Protein AF-A0A7H1N2F1-F1 (afdb_monomer)

Mean predicted aligned error: 11.19 Å

Sequence (136 aa):
MVPNLVTCQSDAVAATATVTFVAERLRTTARVTLGAGVAPTLLSIARQHGVPILFTCEVGGCGACLVRVVPATDATQPVALTDSEEFLLPVLARQSVSTGKGEEPRSPAGCLRLACQYVVGPGEITVAFSDAMAAG

Radius of gyration: 18.05 Å; Cα contacts (8 Å, |Δi|>4): 198; chains: 1; bounding box: 48×37×67 Å

Solvent-accessible surface area (backbone atoms only — not comparable to full-atom values): 8453 Å² total; per-residue (Å²): 144,80,81,82,83,75,76,79,76,71,85,61,81,57,57,40,24,36,43,34,38,35,35,75,81,71,80,48,71,51,78,45,78,43,71,66,63,90,61,55,27,48,41,55,51,30,58,76,72,72,45,81,72,49,69,84,66,73,74,56,82,69,67,56,30,51,29,33,42,31,60,77,47,91,81,56,71,83,74,80,77,50,76,53,47,66,64,44,49,65,53,53,59,48,51,50,65,74,66,70,71,65,69,72,75,87,71,78,101,42,50,78,43,47,27,50,74,38,63,59,62,62,46,52,35,35,36,39,33,77,62,89,74,95,77,132

pLDDT: mean 71.73, std 16.89, range [31.86, 90.69]

Structure (mmCIF, N/CA/C/O backbone):
data_AF-A0A7H1N2F1-F1
#
_entry.id   AF-A0A7H1N2F1-F1
#
loop_
_atom_site.group_PDB
_atom_site.id
_atom_site.type_symbol
_atom_site.label_atom_id
_atom_site.label_alt_id
_atom_site.label_comp_id
_atom_site.label_asym_id
_atom_site.label_entity_id
_atom_site.label_seq_id
_atom_site.pdbx_PDB_ins_code
_atom_site.Cartn_x
_atom_site.Cartn_y
_atom_site.Cartn_z
_atom_site.occupancy
_atom_site.B_iso_or_equiv
_atom_site.auth_seq_id
_atom_site.auth_comp_id
_atom_site.auth_asym_id
_atom_site.auth_atom_id
_atom_site.pdbx_PDB_model_num
ATOM 1 N N . MET A 1 1 ? -30.246 1.137 46.514 1.00 49.41 1 MET A N 1
ATOM 2 C CA . MET A 1 1 ? -30.104 2.287 45.598 1.00 49.41 1 MET A CA 1
ATOM 3 C C . MET A 1 1 ? -28.632 2.410 45.254 1.00 49.41 1 MET A C 1
ATOM 5 O O . MET A 1 1 ? -27.869 2.905 46.067 1.00 49.41 1 MET A O 1
ATOM 9 N N . VAL A 1 2 ? -28.222 1.842 44.123 1.00 49.62 2 VAL A N 1
ATOM 10 C CA . VAL A 1 2 ? -26.838 1.866 43.618 1.00 49.62 2 VAL A CA 1
ATOM 11 C C . VAL A 1 2 ? -26.921 2.342 42.164 1.00 49.62 2 VAL A C 1
ATOM 13 O O . VAL A 1 2 ? -27.912 2.019 41.503 1.00 49.62 2 VAL A O 1
ATOM 16 N N . PRO A 1 3 ? -25.997 3.203 41.718 1.00 53.34 3 PRO A N 1
ATOM 17 C CA . PRO A 1 3 ? -26.296 4.228 40.735 1.00 53.34 3 PRO A CA 1
ATOM 18 C C . PRO A 1 3 ? -26.159 3.753 39.289 1.00 53.34 3 PRO A C 1
ATOM 20 O O . PRO A 1 3 ? -25.490 2.777 38.965 1.00 53.34 3 PRO A O 1
ATOM 23 N N . ASN A 1 4 ? -26.849 4.525 38.459 1.00 53.25 4 ASN A N 1
ATOM 24 C CA . ASN A 1 4 ? -26.937 4.527 37.010 1.00 53.25 4 ASN A CA 1
ATOM 25 C C . ASN A 1 4 ? -25.621 4.142 36.307 1.00 53.25 4 ASN A C 1
ATOM 27 O O . ASN A 1 4 ? -24.618 4.848 36.420 1.00 53.25 4 ASN A O 1
ATOM 31 N N . LEU A 1 5 ? -25.658 3.047 35.542 1.00 55.28 5 LEU A N 1
ATOM 32 C CA . LEU A 1 5 ? -24.661 2.725 34.524 1.00 55.28 5 LEU A CA 1
ATOM 33 C C . LEU A 1 5 ? -24.755 3.792 33.430 1.00 55.28 5 LEU A C 1
ATOM 35 O O . LEU A 1 5 ? -25.555 3.685 32.504 1.00 55.28 5 LEU A O 1
ATOM 39 N N . VAL A 1 6 ? -23.944 4.840 33.561 1.00 54.28 6 VAL A N 1
ATOM 40 C CA . VAL A 1 6 ? -23.643 5.753 32.462 1.00 54.28 6 VAL A CA 1
ATOM 41 C C . VAL A 1 6 ? -22.965 4.920 31.382 1.00 54.28 6 VAL A C 1
ATOM 43 O O . VAL A 1 6 ? -21.790 4.571 31.476 1.00 54.28 6 VAL A O 1
ATOM 46 N N . THR A 1 7 ? -23.727 4.563 30.353 1.00 55.16 7 THR A N 1
ATOM 47 C CA . THR A 1 7 ? -23.165 4.190 29.065 1.00 55.16 7 THR A CA 1
ATOM 48 C C . THR A 1 7 ? -22.405 5.403 28.554 1.00 55.16 7 THR A C 1
ATOM 50 O O . THR A 1 7 ? -23.003 6.342 28.032 1.00 55.16 7 THR A O 1
ATOM 53 N N . CYS A 1 8 ? -21.080 5.384 28.699 1.00 48.38 8 CYS A N 1
ATOM 54 C CA . CYS A 1 8 ? -20.188 6.137 27.831 1.00 48.38 8 CYS A CA 1
ATOM 55 C C . CYS A 1 8 ? -20.357 5.560 26.421 1.00 48.38 8 CYS A C 1
ATOM 57 O O . CYS A 1 8 ? -19.539 4.774 25.950 1.00 48.38 8 CYS A O 1
ATOM 59 N N . GLN A 1 9 ? -21.469 5.893 25.762 1.00 47.88 9 GLN A N 1
ATOM 60 C CA . GLN A 1 9 ? -21.526 5.904 24.312 1.00 47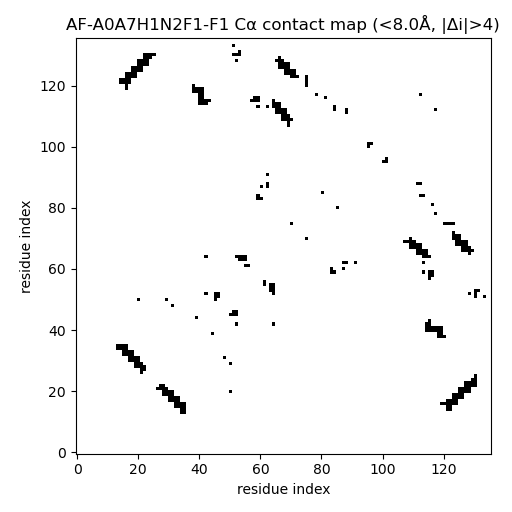.88 9 GLN A CA 1
ATOM 61 C C . GLN A 1 9 ? -20.567 7.011 23.899 1.00 47.88 9 GLN A C 1
ATOM 63 O O . GLN A 1 9 ? -20.936 8.175 23.771 1.00 47.88 9 GLN A O 1
ATOM 68 N N . SER A 1 10 ? -19.293 6.637 23.832 1.00 47.53 10 SER A N 1
ATOM 69 C CA . SER A 1 10 ? -18.259 7.426 23.208 1.00 47.53 10 SER A CA 1
ATOM 70 C C . SER A 1 10 ? -18.738 7.673 21.791 1.00 47.53 10 SER A C 1
ATOM 72 O O . SER A 1 10 ? -18.755 6.758 20.966 1.00 47.53 10 SER A O 1
ATOM 74 N N . ASP A 1 11 ? -19.151 8.907 21.538 1.00 42.88 11 ASP A N 1
ATOM 75 C CA . ASP A 1 11 ? -19.177 9.531 20.226 1.00 42.88 11 ASP A CA 1
ATOM 76 C C . ASP A 1 11 ? -17.730 9.542 19.696 1.00 42.88 11 ASP A C 1
ATOM 78 O O . ASP A 1 11 ? -17.026 10.546 19.662 1.00 42.88 11 ASP A O 1
ATOM 82 N N . ALA A 1 12 ? -17.203 8.352 19.419 1.00 48.91 12 ALA A N 1
ATOM 83 C CA . ALA A 1 12 ? -16.010 8.186 18.638 1.00 48.91 12 ALA A CA 1
ATOM 84 C C . ALA A 1 12 ? -16.507 8.352 17.213 1.00 48.91 12 ALA A C 1
ATOM 86 O O . ALA A 1 12 ? -17.050 7.414 16.627 1.00 48.91 12 ALA A O 1
ATOM 87 N N . VAL A 1 13 ? -16.320 9.544 16.650 1.00 50.66 13 VAL A N 1
ATOM 88 C CA . VAL A 1 13 ? -16.095 9.664 15.211 1.00 50.66 13 VAL A CA 1
ATOM 89 C C . VAL A 1 13 ? -14.933 8.719 14.923 1.00 50.66 13 VAL A C 1
ATOM 91 O O . VAL A 1 13 ? -13.766 9.059 15.113 1.00 50.66 13 VAL A O 1
ATOM 94 N N . ALA A 1 14 ? -15.267 7.459 14.643 1.00 53.00 14 ALA A N 1
ATOM 95 C CA . ALA A 1 14 ? -14.305 6.393 14.513 1.00 53.00 14 ALA A CA 1
ATOM 96 C C . ALA A 1 14 ? -13.385 6.819 13.380 1.00 53.00 14 ALA A C 1
ATOM 98 O O . ALA A 1 14 ? -13.848 7.057 12.263 1.00 53.00 14 ALA A O 1
ATOM 99 N N . ALA A 1 15 ? -12.102 6.976 13.700 1.00 64.75 15 ALA A N 1
ATOM 100 C CA . ALA A 1 15 ? -11.053 7.222 12.732 1.00 64.75 15 ALA A CA 1
ATOM 101 C C . ALA A 1 15 ? -11.020 6.009 11.790 1.00 64.75 15 ALA A C 1
ATOM 103 O O . ALA A 1 15 ? -10.352 5.012 12.049 1.00 64.75 15 ALA A O 1
ATOM 104 N N . THR A 1 16 ? -11.867 6.053 10.767 1.00 77.75 16 THR A N 1
ATOM 105 C CA . THR A 1 16 ? -12.085 4.982 9.808 1.00 77.75 16 THR A CA 1
ATOM 106 C C . THR A 1 16 ? -11.122 5.195 8.659 1.00 77.75 16 THR A C 1
ATOM 108 O O . THR A 1 16 ? -10.922 6.316 8.183 1.00 77.75 16 THR A O 1
ATOM 111 N N . ALA A 1 17 ? -10.488 4.111 8.236 1.00 85.50 17 ALA A N 1
ATOM 112 C CA . ALA A 1 17 ? -9.614 4.127 7.079 1.00 85.50 17 ALA A CA 1
ATOM 113 C C . ALA A 1 17 ? -10.267 3.324 5.962 1.00 85.50 17 ALA A C 1
ATOM 115 O O . ALA A 1 17 ? -10.663 2.177 6.164 1.00 85.50 17 ALA A O 1
ATOM 116 N N . THR A 1 18 ? -10.390 3.920 4.782 1.00 87.69 18 THR A N 1
ATOM 117 C CA . THR A 1 18 ? -10.864 3.222 3.591 1.00 87.69 18 THR A CA 1
ATOM 118 C C . THR A 1 18 ? -9.703 3.007 2.640 1.00 87.69 18 THR A C 1
ATOM 120 O O . THR A 1 18 ? -9.068 3.955 2.187 1.00 87.69 18 THR A O 1
ATOM 123 N N . VAL A 1 19 ? -9.437 1.744 2.327 1.00 89.38 19 VAL A N 1
ATOM 124 C CA . VAL A 1 19 ? -8.368 1.321 1.429 1.00 89.38 19 VAL A CA 1
ATOM 125 C C . VAL A 1 19 ? -8.995 0.685 0.199 1.00 89.38 19 VAL A C 1
ATOM 127 O O . VAL A 1 19 ? -9.698 -0.319 0.298 1.00 89.38 19 VAL A O 1
ATOM 130 N N . THR A 1 20 ? -8.741 1.263 -0.970 1.00 90.69 20 THR A N 1
ATOM 131 C CA . THR A 1 20 ? -9.184 0.710 -2.253 1.00 90.69 20 THR A CA 1
ATOM 132 C C . THR A 1 20 ? -7.996 0.092 -2.972 1.00 90.69 20 THR A C 1
ATOM 134 O O . THR A 1 20 ? -7.140 0.802 -3.486 1.00 90.69 20 THR A O 1
ATOM 137 N N . PHE A 1 21 ? -7.935 -1.232 -3.022 1.00 88.94 21 PHE A N 1
ATOM 138 C CA . PHE A 1 21 ? -6.926 -1.976 -3.762 1.00 88.94 21 PHE A CA 1
ATOM 139 C C . PHE A 1 21 ? -7.321 -2.072 -5.234 1.00 88.94 21 PHE A C 1
ATOM 141 O O . PHE A 1 21 ? -8.427 -2.508 -5.556 1.00 88.94 21 PHE A O 1
ATOM 148 N N . VAL A 1 22 ? -6.411 -1.687 -6.122 1.00 87.12 22 VAL A N 1
ATOM 149 C CA . VAL A 1 22 ? -6.590 -1.710 -7.573 1.00 87.12 22 VAL A CA 1
ATOM 150 C C . VAL A 1 22 ? -5.477 -2.556 -8.177 1.00 87.12 22 VAL A C 1
ATOM 152 O O . VAL A 1 22 ? -4.314 -2.155 -8.194 1.00 87.12 22 VAL A O 1
ATOM 155 N N . ALA A 1 23 ? -5.838 -3.735 -8.675 1.00 81.44 23 ALA A N 1
ATOM 156 C CA . ALA A 1 23 ? -4.918 -4.571 -9.430 1.00 81.44 23 ALA A CA 1
ATOM 157 C C . ALA A 1 23 ? -4.924 -4.124 -10.896 1.00 81.44 23 ALA A C 1
ATOM 159 O O . ALA A 1 23 ? -5.945 -4.246 -11.579 1.00 81.44 23 ALA A O 1
ATOM 160 N N . GLU A 1 24 ? -3.786 -3.637 -11.396 1.00 72.19 24 GLU A N 1
ATOM 161 C CA . GLU A 1 24 ? -3.688 -3.047 -12.745 1.00 72.19 24 GLU A CA 1
ATOM 162 C C . GLU A 1 24 ? -4.120 -4.022 -13.853 1.00 72.19 24 GLU A C 1
ATOM 164 O O . GLU A 1 24 ? -4.739 -3.632 -14.840 1.00 72.19 24 GLU A O 1
ATOM 169 N N . ARG A 1 25 ? -3.843 -5.315 -13.666 1.00 67.25 25 ARG A N 1
ATOM 170 C CA . ARG A 1 25 ? -4.092 -6.363 -14.663 1.00 67.25 25 ARG A CA 1
ATOM 171 C C . ARG A 1 25 ? -5.439 -7.054 -14.533 1.00 67.25 25 ARG A C 1
ATOM 173 O O . ARG A 1 25 ? -5.994 -7.486 -15.538 1.00 67.25 25 ARG A O 1
ATOM 180 N N . LEU A 1 26 ? -5.977 -7.154 -13.319 1.00 64.81 26 LEU A N 1
ATOM 181 C CA . LEU A 1 26 ? -7.181 -7.947 -13.061 1.00 64.81 26 LEU A CA 1
ATOM 182 C C . LEU A 1 26 ? -8.478 -7.157 -13.259 1.00 64.81 26 LEU A C 1
ATOM 184 O O . LEU A 1 26 ? -9.544 -7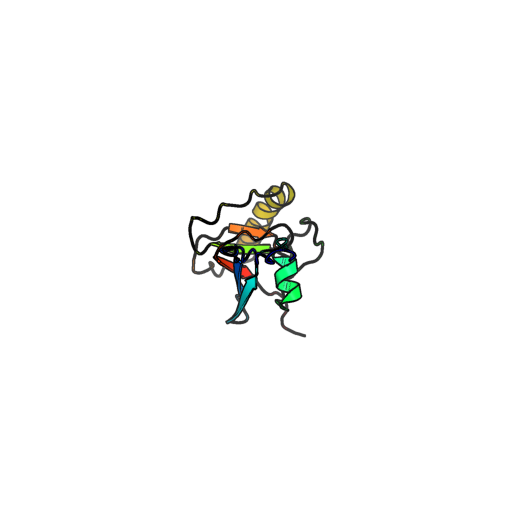.759 -13.252 1.00 64.81 26 LEU A O 1
ATOM 188 N N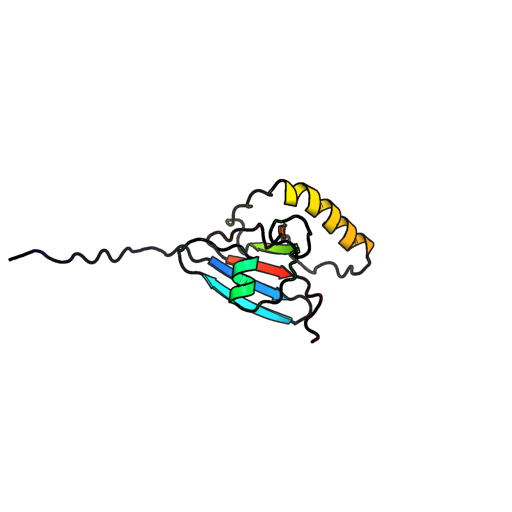 . ARG A 1 27 ? -8.411 -5.822 -13.420 1.00 65.75 27 ARG A N 1
ATOM 189 C CA . ARG A 1 27 ? -9.580 -4.909 -13.419 1.00 65.75 27 ARG A CA 1
ATOM 190 C C . ARG A 1 27 ? -10.538 -5.131 -12.238 1.00 65.75 27 ARG A C 1
ATOM 192 O O . ARG A 1 27 ? -11.676 -4.674 -12.265 1.00 65.75 27 ARG A O 1
ATOM 199 N N . THR A 1 28 ? -10.058 -5.796 -11.196 1.00 68.94 28 THR A N 1
ATOM 200 C CA . THR A 1 28 ? -10.784 -6.043 -9.961 1.00 68.94 28 THR A CA 1
ATOM 201 C C . THR A 1 28 ? -10.326 -5.016 -8.948 1.00 68.94 28 THR A C 1
ATOM 203 O O . THR A 1 28 ? -9.125 -4.795 -8.760 1.00 68.94 28 THR A O 1
ATOM 206 N N . THR A 1 29 ? -11.296 -4.392 -8.293 1.00 81.50 29 THR A N 1
ATOM 207 C CA . THR A 1 29 ? -11.060 -3.481 -7.184 1.00 81.50 29 THR A CA 1
ATOM 208 C C . THR A 1 29 ? -11.611 -4.097 -5.907 1.00 81.50 29 THR A C 1
ATOM 210 O O . THR A 1 29 ? -12.727 -4.613 -5.881 1.00 81.50 29 THR A O 1
ATOM 213 N N . ALA A 1 30 ? -10.816 -4.069 -4.842 1.00 85.12 30 ALA A N 1
ATOM 214 C CA . ALA A 1 30 ? -11.247 -4.504 -3.520 1.00 85.12 30 ALA A CA 1
ATOM 215 C C . ALA A 1 30 ? -11.240 -3.292 -2.591 1.00 85.12 30 ALA A C 1
ATOM 217 O O . ALA A 1 30 ? -10.191 -2.704 -2.337 1.00 85.12 30 ALA A O 1
ATOM 218 N N . ARG A 1 31 ? -12.417 -2.893 -2.104 1.00 88.94 31 ARG A N 1
ATOM 219 C CA . ARG A 1 31 ? -12.564 -1.792 -1.148 1.00 88.94 31 ARG A CA 1
ATOM 220 C C . ARG A 1 31 ? -12.715 -2.372 0.250 1.00 88.94 31 ARG A C 1
ATOM 222 O O . ARG A 1 31 ? -13.601 -3.186 0.493 1.00 88.94 31 ARG A O 1
ATOM 229 N N . 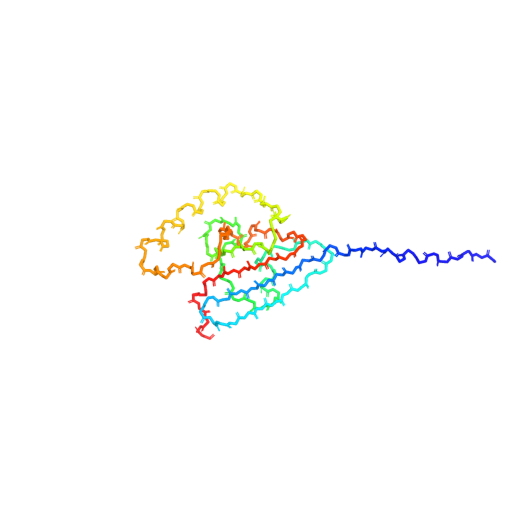VAL A 1 32 ? -11.845 -1.944 1.151 1.00 88.44 32 VAL A N 1
ATOM 230 C CA . VAL A 1 32 ? -11.796 -2.389 2.540 1.00 88.44 32 VAL A CA 1
ATOM 231 C C . VAL A 1 32 ? -11.953 -1.175 3.438 1.00 88.44 32 VAL A C 1
ATOM 233 O O . VAL A 1 32 ? -11.239 -0.188 3.281 1.00 88.44 32 VAL A O 1
ATOM 236 N N . THR A 1 33 ? -12.869 -1.257 4.396 1.00 86.75 33 THR A N 1
ATOM 237 C CA . THR A 1 33 ? -13.041 -0.231 5.425 1.00 86.75 33 THR A CA 1
ATOM 238 C C . THR A 1 33 ? -12.604 -0.802 6.763 1.00 86.75 33 THR A C 1
ATOM 240 O O . THR A 1 33 ? -13.104 -1.834 7.205 1.00 86.75 33 THR A O 1
ATOM 243 N N . LEU A 1 34 ? -11.652 -0.127 7.395 1.00 83.44 34 LEU A N 1
ATOM 244 C CA . LEU A 1 34 ? -11.070 -0.493 8.676 1.00 83.44 34 LEU A CA 1
ATOM 245 C C . LEU A 1 34 ? -11.677 0.393 9.764 1.00 83.44 34 LEU A C 1
ATOM 247 O O . LEU A 1 34 ? -11.741 1.618 9.622 1.00 83.44 34 LEU A O 1
ATOM 251 N N . GLY A 1 35 ? -12.139 -0.241 10.841 1.00 77.38 35 GLY A N 1
ATOM 252 C CA . GLY A 1 35 ? -12.591 0.447 12.049 1.00 77.38 35 GLY A CA 1
ATOM 253 C C . GLY A 1 35 ? -11.422 0.970 12.888 1.00 77.38 35 GLY A C 1
ATOM 254 O O . GLY A 1 35 ? -10.276 0.565 12.696 1.00 77.38 35 GLY A O 1
ATOM 255 N N . ALA A 1 36 ? -11.723 1.854 13.843 1.00 61.06 36 ALA A N 1
ATOM 256 C CA . ALA A 1 36 ? -10.732 2.398 14.768 1.00 61.06 36 ALA A CA 1
ATOM 257 C C . ALA A 1 36 ? -10.096 1.276 15.616 1.00 61.06 36 ALA A C 1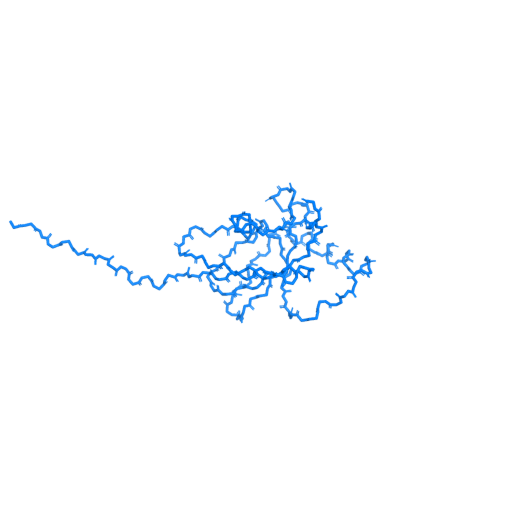
ATOM 259 O O . ALA A 1 36 ? -10.778 0.605 16.391 1.00 61.06 36 ALA A O 1
ATOM 260 N N . GLY A 1 37 ? -8.788 1.070 15.459 1.00 62.38 37 GLY A N 1
ATOM 261 C CA . GLY A 1 37 ? -8.011 0.014 16.111 1.00 62.38 37 GLY A CA 1
ATOM 262 C C . GLY A 1 37 ? -6.547 0.048 15.661 1.00 62.38 37 GLY A C 1
ATOM 263 O O . GLY A 1 37 ? -6.194 0.874 14.822 1.00 62.38 37 GLY A O 1
ATOM 264 N N . VAL A 1 38 ? -5.691 -0.813 16.235 1.00 55.62 38 VAL A N 1
ATOM 265 C CA . VAL A 1 38 ? -4.265 -0.946 15.856 1.00 55.62 38 VAL A CA 1
ATOM 266 C C . VAL A 1 38 ? -4.167 -0.994 14.337 1.00 55.62 38 VAL A C 1
ATOM 268 O O . VAL A 1 38 ? -4.700 -1.926 13.753 1.00 55.62 38 VAL A O 1
ATOM 271 N N . ALA A 1 39 ? -3.538 0.007 13.718 1.00 62.75 39 ALA A N 1
ATOM 272 C CA . ALA A 1 39 ? -3.469 0.137 12.269 1.00 62.75 39 ALA A CA 1
ATOM 273 C C . ALA A 1 39 ? -2.530 -0.937 11.686 1.00 62.75 39 ALA A C 1
ATOM 275 O O . ALA A 1 39 ? -1.310 -0.822 11.846 1.00 62.75 39 ALA A O 1
ATOM 276 N N . PRO A 1 40 ? -3.052 -1.995 11.036 1.00 78.56 40 PRO A N 1
ATOM 277 C CA . PRO A 1 40 ? -2.202 -2.971 10.372 1.00 78.56 40 PRO A CA 1
ATOM 278 C C . PRO A 1 40 ? -1.492 -2.342 9.163 1.00 78.56 40 PRO A C 1
ATOM 280 O O . PRO A 1 40 ? -1.969 -1.382 8.552 1.00 78.56 40 PRO A O 1
ATOM 283 N N . THR A 1 41 ? -0.345 -2.907 8.790 1.00 88.69 41 THR A N 1
ATOM 284 C CA . THR A 1 41 ? 0.350 -2.535 7.550 1.00 88.69 41 THR A CA 1
ATOM 285 C C . THR A 1 41 ? -0.516 -2.858 6.331 1.00 88.69 41 THR A C 1
ATOM 287 O O . THR A 1 41 ? -1.346 -3.774 6.379 1.00 88.69 41 THR A O 1
ATOM 290 N N . LEU A 1 42 ? -0.314 -2.156 5.210 1.00 89.00 42 LEU A N 1
ATOM 291 C CA . LEU A 1 42 ? -1.047 -2.430 3.962 1.00 89.00 42 LEU A CA 1
ATOM 292 C C . LEU A 1 42 ? -0.958 -3.898 3.541 1.00 89.00 42 LEU A C 1
ATOM 294 O O . LEU A 1 42 ? -1.953 -4.470 3.099 1.00 89.00 42 LEU A O 1
ATOM 298 N N . LEU A 1 43 ? 0.210 -4.519 3.722 1.00 90.06 43 LEU A N 1
ATOM 299 C CA . LEU A 1 43 ? 0.407 -5.939 3.443 1.00 90.06 43 LEU A CA 1
ATOM 300 C C . LEU A 1 43 ? -0.488 -6.826 4.319 1.00 90.06 43 LEU A C 1
ATOM 302 O O . LEU A 1 43 ? -1.090 -7.774 3.822 1.00 90.06 43 LEU A O 1
ATOM 306 N N . SER A 1 44 ? -0.606 -6.512 5.608 1.00 88.94 44 SER A N 1
ATOM 307 C CA . SER A 1 44 ? -1.454 -7.274 6.529 1.00 88.94 44 SER A CA 1
ATOM 308 C C . SER A 1 44 ? -2.932 -7.170 6.146 1.00 88.94 44 SER A C 1
ATOM 310 O O . SER A 1 44 ? -3.628 -8.183 6.127 1.00 88.94 44 SER A O 1
ATOM 312 N N . ILE A 1 45 ? -3.394 -5.973 5.768 1.00 89.06 45 ILE A N 1
ATOM 313 C CA . ILE A 1 45 ? -4.771 -5.739 5.299 1.00 89.06 45 ILE A CA 1
ATOM 314 C C . ILE A 1 45 ? -5.030 -6.530 4.018 1.00 89.06 45 ILE A C 1
ATOM 316 O O . ILE A 1 45 ? -6.012 -7.262 3.923 1.00 89.06 45 ILE A O 1
ATOM 320 N N . ALA A 1 46 ? -4.123 -6.427 3.046 1.00 88.44 46 ALA A N 1
ATOM 321 C CA . ALA A 1 46 ? -4.225 -7.160 1.794 1.00 88.44 46 ALA A CA 1
ATOM 322 C C . ALA A 1 46 ? -4.338 -8.671 2.033 1.00 88.44 46 ALA A C 1
ATOM 324 O O . ALA A 1 46 ? -5.239 -9.310 1.496 1.00 88.44 46 ALA A O 1
ATOM 325 N N . ARG A 1 47 ? -3.496 -9.234 2.908 1.00 87.31 47 ARG A N 1
ATOM 326 C CA . ARG A 1 47 ? -3.528 -10.663 3.255 1.00 87.31 47 ARG A CA 1
ATOM 327 C C . ARG A 1 47 ? -4.834 -11.079 3.932 1.00 87.31 47 ARG A C 1
ATOM 329 O O . ARG A 1 47 ? -5.383 -12.118 3.581 1.00 87.31 47 ARG A O 1
ATOM 336 N N . GLN A 1 48 ? -5.343 -10.278 4.868 1.00 87.31 48 GLN A N 1
ATOM 337 C CA . GLN A 1 48 ? -6.612 -10.557 5.554 1.00 87.31 48 GLN A CA 1
ATOM 338 C C . GLN A 1 48 ? -7.810 -10.549 4.597 1.00 87.31 48 GLN A C 1
ATOM 340 O O . GLN A 1 48 ? -8.743 -11.327 4.777 1.00 87.31 48 GLN A O 1
ATOM 345 N N . HIS A 1 49 ? -7.768 -9.705 3.565 1.00 86.38 49 HIS A N 1
ATOM 346 C CA . HIS A 1 49 ? -8.836 -9.560 2.576 1.00 86.38 49 HIS A CA 1
ATOM 347 C C . HIS A 1 49 ? -8.594 -10.336 1.269 1.00 86.38 49 HIS A C 1
ATOM 349 O O . HIS A 1 49 ? -9.339 -10.156 0.309 1.00 86.38 49 HIS A O 1
ATOM 355 N N . GLY A 1 50 ? -7.575 -11.203 1.215 1.00 84.31 50 GLY A N 1
ATOM 356 C CA . GLY A 1 50 ? -7.290 -12.046 0.049 1.00 84.31 50 GLY A CA 1
ATOM 357 C C . GLY A 1 50 ? -6.794 -11.288 -1.189 1.00 84.31 50 GLY A C 1
ATOM 358 O O . GLY A 1 50 ? -6.941 -11.774 -2.307 1.00 84.31 50 GLY A O 1
ATOM 359 N N . VAL A 1 51 ? -6.217 -10.097 -1.015 1.00 86.88 51 VAL A N 1
ATOM 360 C CA . VAL A 1 51 ? -5.631 -9.308 -2.105 1.00 86.88 51 VAL A CA 1
ATOM 361 C C . VAL A 1 51 ? -4.227 -9.850 -2.426 1.00 86.88 51 VAL A C 1
ATOM 363 O O . VAL A 1 51 ? -3.369 -9.869 -1.538 1.00 86.88 51 VAL A O 1
ATOM 366 N N . PRO A 1 52 ? -3.950 -10.263 -3.679 1.00 85.69 52 PRO A N 1
ATOM 367 C CA . PRO A 1 52 ? -2.709 -10.943 -4.054 1.00 85.69 52 PRO A CA 1
ATOM 368 C C . PRO A 1 52 ? -1.552 -9.957 -4.287 1.00 85.69 52 PRO A C 1
ATOM 370 O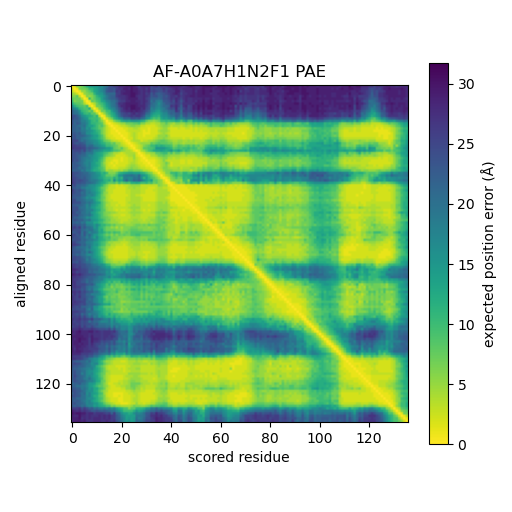 O . PRO A 1 52 ? -1.058 -9.792 -5.402 1.00 85.69 52 PRO A O 1
ATOM 373 N N . ILE A 1 53 ? -1.111 -9.276 -3.229 1.00 86.19 53 ILE A N 1
ATOM 374 C CA . ILE A 1 53 ? 0.111 -8.461 -3.264 1.00 86.19 53 ILE A CA 1
ATOM 375 C C . ILE A 1 53 ? 1.319 -9.385 -3.108 1.00 86.19 53 ILE A C 1
ATOM 377 O O . ILE A 1 53 ? 1.351 -10.222 -2.208 1.00 86.19 53 ILE A O 1
ATOM 381 N N . LEU A 1 54 ? 2.334 -9.219 -3.957 1.00 86.50 54 LEU A N 1
ATOM 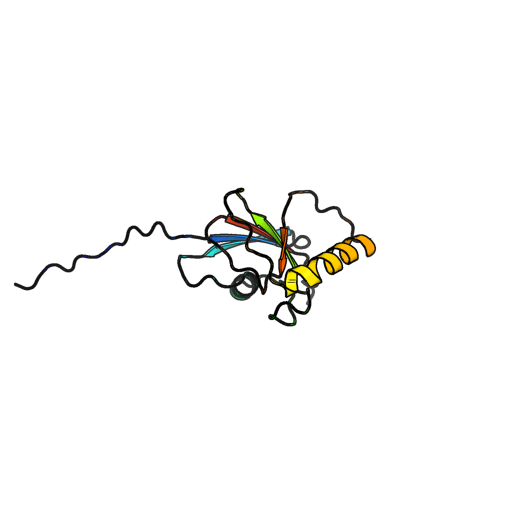382 C CA . LEU A 1 54 ? 3.581 -9.974 -3.848 1.00 86.50 54 LEU A CA 1
ATOM 383 C C . LEU A 1 54 ? 4.371 -9.530 -2.618 1.00 86.50 54 LEU A C 1
ATOM 385 O O . LEU A 1 54 ? 4.526 -8.343 -2.345 1.00 86.50 54 LEU A O 1
ATOM 389 N N . PHE A 1 55 ? 4.928 -10.483 -1.885 1.00 87.31 55 PHE A N 1
ATOM 390 C CA . PHE A 1 55 ? 5.835 -10.216 -0.777 1.00 87.31 55 PHE A CA 1
ATOM 391 C C . PHE A 1 55 ? 6.812 -11.382 -0.634 1.00 87.31 55 PHE A C 1
ATOM 393 O O . PHE A 1 55 ? 6.510 -12.505 -1.028 1.00 87.31 55 PHE A O 1
ATOM 400 N N . THR A 1 56 ? 8.000 -11.118 -0.088 1.00 86.50 56 THR A N 1
ATOM 401 C CA . THR A 1 56 ? 8.969 -12.187 0.216 1.00 86.50 56 THR A CA 1
ATOM 402 C C . THR A 1 56 ? 9.632 -12.019 1.577 1.00 86.50 56 THR A C 1
ATOM 404 O O . THR A 1 56 ? 9.762 -13.001 2.295 1.00 86.50 56 THR A O 1
ATOM 407 N N . CYS A 1 57 ? 10.003 -10.796 1.975 1.00 87.25 57 CYS A N 1
ATOM 408 C CA . CYS A 1 57 ? 10.766 -10.598 3.211 1.00 87.25 57 CYS A CA 1
ATOM 409 C C . CYS A 1 57 ? 9.965 -10.036 4.389 1.00 87.25 57 CYS A C 1
ATOM 411 O O . CYS A 1 57 ? 10.442 -10.129 5.508 1.00 87.25 57 CYS A O 1
ATOM 413 N N . GLU A 1 58 ? 8.841 -9.353 4.142 1.00 84.44 58 GLU A N 1
ATOM 414 C CA . GLU A 1 58 ? 8.034 -8.606 5.137 1.00 84.44 58 GLU A CA 1
ATOM 415 C C . GLU A 1 58 ? 8.767 -7.507 5.943 1.00 84.44 58 GLU A C 1
ATOM 417 O O . GLU A 1 58 ? 8.114 -6.705 6.594 1.00 84.44 58 GLU A O 1
ATOM 422 N N . VAL A 1 59 ? 10.095 -7.406 5.837 1.00 84.88 59 VAL A N 1
ATOM 423 C CA . VAL A 1 59 ? 10.949 -6.443 6.557 1.00 84.88 59 VAL A CA 1
ATOM 424 C C . VAL A 1 59 ? 11.399 -5.236 5.720 1.00 84.88 59 VAL A C 1
ATOM 426 O O . VAL A 1 59 ? 12.272 -4.486 6.136 1.00 84.88 59 VAL A O 1
ATOM 429 N N . GLY A 1 60 ? 10.880 -5.072 4.500 1.00 83.12 60 GLY A N 1
ATOM 430 C CA . GLY A 1 60 ? 11.257 -3.952 3.626 1.00 83.12 60 GLY A CA 1
ATOM 431 C C . GLY A 1 60 ? 12.615 -4.067 2.918 1.00 83.12 60 GLY A C 1
ATOM 432 O O . GLY A 1 60 ? 13.098 -3.065 2.415 1.00 83.12 60 GLY A O 1
ATOM 433 N N . GLY A 1 61 ? 13.226 -5.257 2.832 1.00 82.94 61 GLY A N 1
ATOM 434 C CA . GLY A 1 61 ? 14.534 -5.462 2.180 1.00 82.94 61 GLY A CA 1
ATOM 435 C C . GLY A 1 61 ? 14.501 -5.934 0.717 1.00 82.94 61 GLY A C 1
ATOM 436 O O . GLY A 1 61 ? 15.523 -5.906 0.041 1.00 82.94 61 GLY A O 1
ATOM 437 N N . CYS A 1 62 ? 13.349 -6.393 0.217 1.00 83.69 62 CYS A N 1
ATOM 438 C CA . CYS A 1 62 ? 13.252 -7.063 -1.092 1.00 83.69 62 CYS A CA 1
ATOM 439 C C . CYS A 1 62 ? 12.596 -6.244 -2.211 1.00 83.69 62 CYS A C 1
ATOM 441 O O . CYS A 1 62 ? 12.729 -6.597 -3.377 1.00 83.69 62 CYS A O 1
ATOM 443 N N . GLY A 1 63 ? 11.803 -5.220 -1.877 1.00 81.19 63 GLY A N 1
ATOM 444 C CA . GLY A 1 63 ? 11.028 -4.461 -2.864 1.00 81.19 63 GLY A CA 1
ATOM 445 C C . GLY A 1 63 ? 9.840 -5.189 -3.517 1.00 81.19 63 GLY A C 1
ATOM 446 O O . GLY A 1 63 ? 9.119 -4.565 -4.284 1.00 81.19 63 GLY A O 1
ATOM 447 N N . ALA A 1 64 ? 9.581 -6.468 -3.215 1.00 85.88 64 ALA A N 1
ATOM 448 C CA . ALA A 1 64 ? 8.521 -7.245 -3.879 1.00 85.88 64 ALA A CA 1
ATOM 449 C C . ALA A 1 64 ? 7.101 -6.705 -3.628 1.00 85.88 64 ALA A C 1
ATOM 451 O O . ALA A 1 64 ? 6.241 -6.810 -4.493 1.00 85.88 64 ALA A O 1
ATOM 452 N N . CYS A 1 65 ? 6.872 -6.087 -2.466 1.00 88.00 65 CYS A N 1
ATOM 453 C CA . CYS A 1 65 ? 5.586 -5.491 -2.085 1.00 88.00 65 CYS A CA 1
ATOM 454 C C . CYS A 1 65 ? 5.465 -4.015 -2.490 1.00 88.00 65 CYS A C 1
ATOM 456 O O . CYS A 1 65 ? 4.850 -3.218 -1.778 1.00 88.00 65 CYS A O 1
ATOM 458 N N . LEU A 1 66 ? 6.100 -3.639 -3.602 1.00 87.50 66 LEU A N 1
ATOM 459 C CA . LEU A 1 66 ? 6.024 -2.292 -4.147 1.00 87.50 66 LEU A CA 1
ATOM 460 C C . LEU A 1 66 ? 4.591 -1.987 -4.589 1.00 87.50 66 LEU A C 1
ATOM 462 O O . LEU A 1 66 ? 4.009 -2.696 -5.409 1.00 87.50 66 LEU A O 1
ATOM 466 N N . VAL A 1 67 ? 4.043 -0.903 -4.055 1.00 87.44 67 VAL A N 1
ATOM 467 C CA . VAL A 1 67 ? 2.704 -0.414 -4.370 1.00 87.44 67 VAL A CA 1
ATOM 468 C C . VAL A 1 67 ? 2.739 1.089 -4.607 1.00 87.44 67 VAL A C 1
ATOM 470 O O . VAL A 1 67 ? 3.607 1.802 -4.102 1.00 87.44 67 VAL A O 1
ATOM 473 N N . ARG A 1 68 ? 1.774 1.593 -5.369 1.00 86.00 68 ARG A N 1
ATOM 474 C CA . ARG A 1 68 ? 1.540 3.023 -5.546 1.00 86.00 68 ARG A CA 1
ATOM 475 C C . ARG A 1 68 ? 0.344 3.432 -4.704 1.00 86.00 68 ARG A C 1
ATOM 477 O O . ARG A 1 68 ? -0.770 2.983 -4.952 1.00 86.00 68 ARG A O 1
ATOM 484 N N . VAL A 1 69 ? 0.576 4.299 -3.728 1.00 86.81 69 VAL A N 1
ATOM 485 C CA . VAL A 1 69 ? -0.469 4.835 -2.857 1.00 86.81 69 VAL A CA 1
ATOM 486 C C . VAL A 1 69 ? -0.880 6.212 -3.365 1.00 86.81 69 VAL A C 1
ATOM 488 O O . VAL A 1 69 ? -0.054 7.113 -3.506 1.00 86.81 69 VAL A O 1
ATOM 491 N N . VAL A 1 70 ? -2.167 6.362 -3.639 1.00 85.25 70 VAL A N 1
ATOM 492 C CA . VAL A 1 70 ? -2.821 7.599 -4.054 1.00 85.25 70 VAL A CA 1
ATOM 493 C C . VAL A 1 70 ? -3.799 7.985 -2.946 1.00 85.25 70 VAL A C 1
ATOM 495 O O . VAL A 1 70 ? -4.838 7.335 -2.806 1.00 85.25 70 VAL A O 1
ATOM 498 N N . PRO A 1 71 ? -3.493 8.995 -2.123 1.00 82.38 71 PRO A N 1
ATOM 499 C CA . PRO A 1 71 ? -4.471 9.507 -1.177 1.00 82.38 71 PRO A CA 1
ATOM 500 C C . PRO A 1 71 ? -5.626 10.187 -1.925 1.00 82.38 71 PRO A C 1
ATOM 502 O O . PRO A 1 71 ? -5.410 10.839 -2.944 1.00 82.38 71 PRO A O 1
ATOM 505 N N . ALA A 1 72 ? -6.859 10.027 -1.440 1.00 78.94 72 ALA A N 1
ATOM 506 C CA . ALA A 1 72 ? -8.034 10.656 -2.054 1.00 78.94 72 ALA A CA 1
ATOM 507 C C . ALA A 1 72 ? -8.092 12.173 -1.805 1.00 78.94 72 ALA A C 1
ATOM 509 O O . ALA A 1 72 ? -8.745 12.905 -2.543 1.00 78.94 72 ALA A O 1
ATOM 510 N N . THR A 1 73 ? -7.406 12.645 -0.764 1.00 68.19 73 THR A N 1
ATOM 511 C CA . THR A 1 73 ? -7.319 14.058 -0.383 1.00 68.19 73 THR A CA 1
ATOM 512 C C . THR A 1 73 ? -5.884 14.401 0.002 1.00 68.19 73 THR A C 1
ATOM 514 O O . THR A 1 73 ? -5.239 13.595 0.673 1.00 68.19 73 THR A O 1
ATOM 517 N N . ASP A 1 74 ? -5.420 15.619 -0.290 1.00 57.38 74 ASP A N 1
ATOM 518 C CA . ASP A 1 74 ? -4.114 16.141 0.165 1.00 57.38 74 ASP A CA 1
ATOM 519 C C . ASP A 1 74 ? -3.942 16.164 1.699 1.00 57.38 74 ASP A C 1
ATOM 521 O O . ASP A 1 74 ? -2.842 16.357 2.210 1.00 57.38 74 ASP A O 1
ATOM 525 N N . ALA A 1 75 ? -5.024 15.949 2.458 1.00 50.59 75 ALA A N 1
ATOM 526 C CA . ALA A 1 75 ? -5.007 15.870 3.916 1.00 50.59 75 ALA A CA 1
ATOM 527 C C . ALA A 1 75 ? -4.366 14.579 4.463 1.00 50.59 75 ALA A C 1
ATOM 529 O O . ALA A 1 75 ? -4.045 14.514 5.652 1.00 50.59 75 ALA A O 1
ATOM 530 N N . THR A 1 76 ? -4.167 13.548 3.634 1.00 56.88 76 THR A N 1
ATOM 531 C CA . THR A 1 76 ? -3.429 12.354 4.058 1.00 56.88 76 THR A CA 1
ATOM 532 C C . THR A 1 76 ? -1.947 12.701 4.111 1.00 56.88 76 THR A C 1
ATOM 534 O O . THR A 1 76 ? -1.270 12.748 3.084 1.00 56.88 76 THR A O 1
ATOM 537 N N . GLN A 1 77 ? -1.450 12.976 5.318 1.00 53.66 77 GLN A N 1
ATOM 538 C CA . GLN A 1 77 ? -0.058 13.361 5.513 1.00 53.66 77 GLN A CA 1
ATOM 539 C C . GLN A 1 77 ? 0.886 12.310 4.907 1.00 53.66 77 GLN A C 1
ATOM 541 O O . GLN A 1 77 ? 0.670 11.108 5.101 1.00 53.66 77 GLN A O 1
ATOM 546 N N . PRO A 1 78 ? 1.940 12.734 4.188 1.00 53.94 78 PRO A N 1
ATOM 547 C CA . PRO A 1 78 ? 2.941 11.809 3.693 1.00 53.94 78 PRO A CA 1
ATOM 548 C C . PRO A 1 78 ? 3.610 11.147 4.898 1.00 53.94 78 PRO A C 1
ATOM 550 O O . PRO A 1 78 ? 4.323 11.788 5.667 1.00 53.94 78 PRO A O 1
ATOM 553 N N . VAL A 1 79 ? 3.351 9.853 5.080 1.00 65.38 79 VAL A N 1
ATOM 554 C CA . VAL A 1 79 ? 4.077 9.032 6.051 1.00 65.38 79 VAL A CA 1
ATOM 555 C C . VAL A 1 79 ? 5.561 9.141 5.705 1.00 65.38 79 VAL A C 1
ATOM 557 O O . VAL A 1 79 ? 5.920 9.022 4.532 1.00 65.38 79 VAL A O 1
ATOM 560 N N . ALA A 1 80 ? 6.431 9.373 6.687 1.00 71.06 80 ALA A N 1
ATOM 561 C CA . ALA A 1 80 ? 7.870 9.404 6.440 1.00 71.06 80 ALA A CA 1
ATOM 562 C C . ALA A 1 80 ? 8.320 8.090 5.774 1.00 71.06 80 ALA A C 1
ATOM 564 O O . ALA A 1 80 ? 7.779 7.015 6.058 1.00 71.06 80 ALA A O 1
ATOM 565 N N . LEU A 1 81 ? 9.246 8.178 4.821 1.00 76.19 81 LEU A N 1
ATOM 566 C CA . LEU A 1 81 ? 9.892 6.986 4.277 1.00 76.19 81 LEU A CA 1
ATOM 567 C C . LEU A 1 81 ? 10.798 6.397 5.356 1.00 76.19 81 LEU A C 1
ATOM 569 O O . LEU A 1 81 ? 11.423 7.130 6.118 1.00 76.19 81 LEU A O 1
ATOM 573 N N . THR A 1 82 ? 10.843 5.074 5.432 1.00 78.38 82 THR A N 1
ATOM 574 C CA . THR A 1 82 ? 11.863 4.393 6.241 1.00 78.38 82 THR A CA 1
ATOM 575 C C . THR A 1 82 ? 13.208 4.404 5.510 1.00 78.38 82 THR A C 1
ATOM 577 O O . THR A 1 82 ? 13.228 4.459 4.279 1.00 78.38 82 THR A O 1
ATOM 580 N N . ASP A 1 83 ? 14.327 4.270 6.228 1.00 79.12 83 ASP A N 1
ATOM 581 C CA . ASP A 1 83 ? 15.671 4.228 5.618 1.00 79.12 83 ASP A CA 1
ATOM 582 C C . ASP A 1 83 ? 15.780 3.150 4.519 1.00 79.12 83 ASP A C 1
ATOM 584 O O . ASP A 1 83 ? 16.398 3.348 3.472 1.00 79.12 83 ASP A O 1
ATOM 588 N N . SER A 1 84 ? 15.117 2.004 4.722 1.00 76.81 84 SER A N 1
ATOM 589 C CA . SER A 1 84 ? 15.058 0.918 3.735 1.00 76.81 84 SER A CA 1
ATOM 590 C C . SER A 1 84 ? 14.266 1.301 2.481 1.00 76.81 84 SER A C 1
ATOM 592 O O . SER A 1 84 ? 14.646 0.926 1.371 1.00 76.81 84 SER A O 1
ATOM 594 N N . GLU A 1 85 ? 13.177 2.057 2.637 1.00 79.06 85 GLU A N 1
ATOM 595 C CA . GLU A 1 85 ? 12.400 2.566 1.505 1.00 79.06 85 GLU A CA 1
ATOM 596 C C . GLU A 1 85 ? 13.186 3.626 0.726 1.00 79.06 85 GLU A C 1
ATOM 598 O O . GLU A 1 85 ? 13.205 3.576 -0.503 1.00 79.06 85 GLU A O 1
ATOM 603 N N . GLU A 1 86 ? 13.869 4.546 1.412 1.00 77.62 86 GLU A N 1
ATOM 604 C CA . GLU A 1 86 ? 14.656 5.603 0.768 1.00 77.62 86 GLU A CA 1
ATOM 605 C C . GLU A 1 86 ? 15.787 5.032 -0.101 1.00 77.62 86 GLU A C 1
ATOM 607 O O . GLU A 1 86 ? 16.046 5.531 -1.198 1.00 77.62 86 GLU A O 1
ATOM 612 N N . PHE A 1 87 ? 16.396 3.922 0.327 1.00 81.19 87 PHE A N 1
ATOM 613 C CA . PHE A 1 87 ? 17.418 3.229 -0.454 1.00 81.19 87 PHE A CA 1
ATOM 614 C C . PHE A 1 87 ? 16.845 2.440 -1.646 1.00 81.19 87 PHE A C 1
ATOM 616 O O . PHE A 1 87 ? 17.400 2.476 -2.747 1.00 81.19 87 PHE A O 1
ATOM 623 N N . LEU A 1 88 ? 15.739 1.713 -1.454 1.00 80.00 88 LEU A N 1
ATOM 624 C CA . LEU A 1 88 ? 15.214 0.788 -2.468 1.00 80.00 88 LEU A CA 1
ATOM 625 C C . LEU A 1 88 ? 14.345 1.464 -3.533 1.00 80.00 88 LEU A C 1
ATOM 627 O O . LEU A 1 88 ? 14.410 1.084 -4.706 1.00 80.00 88 LEU A O 1
ATOM 631 N N . LEU A 1 89 ? 13.528 2.455 -3.164 1.00 79.12 89 LEU A N 1
ATOM 632 C CA . LEU A 1 89 ? 12.563 3.070 -4.082 1.00 79.12 89 LEU A CA 1
ATOM 633 C C . LEU A 1 89 ? 13.207 3.694 -5.333 1.00 79.12 89 LEU A C 1
ATOM 635 O O . LEU A 1 89 ? 12.688 3.447 -6.424 1.00 79.12 89 LEU A O 1
ATOM 639 N N . PRO A 1 90 ? 14.332 4.436 -5.253 1.00 78.50 90 PRO A N 1
ATOM 640 C CA . PRO A 1 90 ? 14.976 4.999 -6.439 1.00 78.50 90 PRO A CA 1
ATOM 641 C C . PRO A 1 90 ? 15.492 3.926 -7.403 1.00 78.50 90 PRO A C 1
ATOM 643 O O . PRO A 1 90 ? 15.463 4.123 -8.618 1.00 78.50 90 PRO A O 1
ATOM 646 N N . VAL A 1 91 ? 15.962 2.789 -6.879 1.00 79.75 91 VAL A N 1
ATOM 647 C CA . VAL A 1 91 ? 16.460 1.667 -7.687 1.00 79.75 91 VAL A CA 1
ATOM 648 C C . VAL A 1 91 ? 15.297 0.981 -8.403 1.00 79.75 91 VAL A C 1
ATOM 650 O O . VAL A 1 91 ? 15.345 0.801 -9.620 1.00 79.75 91 VAL A O 1
ATOM 653 N N . LEU A 1 92 ? 14.220 0.678 -7.676 1.00 74.06 92 LEU A N 1
ATOM 654 C CA . LEU A 1 92 ? 13.017 0.045 -8.226 1.00 74.06 92 LEU A CA 1
ATOM 655 C C . LEU A 1 92 ? 12.320 0.939 -9.263 1.00 74.06 92 LEU A C 1
ATOM 657 O O . LEU A 1 92 ? 11.900 0.462 -10.316 1.00 74.06 92 LEU A O 1
ATOM 661 N N . ALA A 1 93 ? 12.259 2.249 -9.008 1.00 70.38 93 ALA A N 1
ATOM 662 C CA . ALA A 1 93 ? 11.698 3.224 -9.941 1.00 70.38 93 ALA A CA 1
ATOM 663 C C . ALA A 1 93 ? 12.525 3.362 -11.232 1.00 70.38 93 ALA A C 1
ATOM 665 O O . ALA A 1 93 ? 11.974 3.670 -12.282 1.00 70.38 93 ALA A O 1
ATOM 666 N N . ARG A 1 94 ? 13.842 3.123 -11.191 1.00 67.69 94 ARG A N 1
ATOM 667 C CA . ARG A 1 94 ? 14.685 3.102 -12.400 1.00 67.69 94 ARG A CA 1
ATOM 668 C C . ARG A 1 94 ? 14.526 1.801 -13.188 1.00 67.69 94 ARG A C 1
ATOM 670 O O . ARG A 1 94 ? 14.525 1.836 -14.416 1.00 67.69 94 ARG A O 1
ATOM 677 N N . GLN A 1 95 ? 14.360 0.672 -12.498 1.00 61.12 95 GLN A N 1
ATOM 678 C CA . GLN A 1 95 ? 14.149 -0.638 -13.125 1.00 61.12 95 GLN A CA 1
ATOM 679 C C . GLN A 1 95 ? 12.807 -0.740 -13.862 1.00 61.12 95 GLN A C 1
ATOM 681 O O . GLN A 1 95 ? 12.723 -1.395 -14.906 1.00 61.12 95 GLN A O 1
ATOM 686 N N . SER A 1 96 ? 11.761 -0.075 -13.360 1.00 55.94 96 SER A N 1
ATOM 687 C CA . SER A 1 96 ? 10.471 -0.007 -14.056 1.00 55.94 96 SER A CA 1
ATOM 688 C C . SER A 1 96 ? 10.571 0.762 -15.378 1.00 55.94 96 SER A C 1
ATOM 690 O O . SER A 1 96 ? 9.967 0.349 -16.365 1.00 55.94 96 SER A O 1
ATOM 692 N N . VAL A 1 97 ? 11.405 1.807 -15.436 1.00 53.84 97 VAL A N 1
ATOM 693 C CA . VAL A 1 97 ? 11.677 2.575 -16.664 1.00 53.84 97 VAL A CA 1
ATOM 694 C C . VAL A 1 97 ? 12.534 1.775 -17.653 1.00 53.84 97 VAL A C 1
ATOM 696 O O . VAL A 1 97 ? 12.265 1.794 -18.852 1.00 53.84 97 VAL A O 1
ATOM 699 N N . SER A 1 98 ? 13.543 1.034 -17.181 1.00 47.53 98 SER A N 1
ATOM 700 C CA . SER A 1 98 ? 14.476 0.316 -18.065 1.00 47.53 98 SER A CA 1
ATOM 701 C C . SER A 1 98 ? 13.907 -0.959 -18.694 1.00 47.53 98 SER A C 1
ATOM 703 O O . SER A 1 98 ? 14.414 -1.410 -19.715 1.00 47.53 98 SER A O 1
ATOM 705 N N . THR A 1 99 ? 12.877 -1.566 -18.097 1.00 45.28 99 THR A N 1
ATOM 706 C CA . THR A 1 99 ? 12.353 -2.878 -18.532 1.00 45.28 99 THR A CA 1
ATOM 707 C C . THR A 1 99 ? 11.320 -2.774 -19.667 1.00 45.28 99 THR A C 1
ATOM 709 O O . THR A 1 99 ? 10.803 -3.788 -20.124 1.00 45.28 99 THR A O 1
ATOM 712 N N . GLY A 1 100 ? 10.986 -1.575 -20.159 1.00 42.38 100 GLY A N 1
ATOM 713 C CA . GLY A 1 100 ? 10.105 -1.424 -21.327 1.00 42.38 100 GLY A CA 1
ATOM 714 C C . GLY A 1 100 ? 8.657 -1.906 -21.129 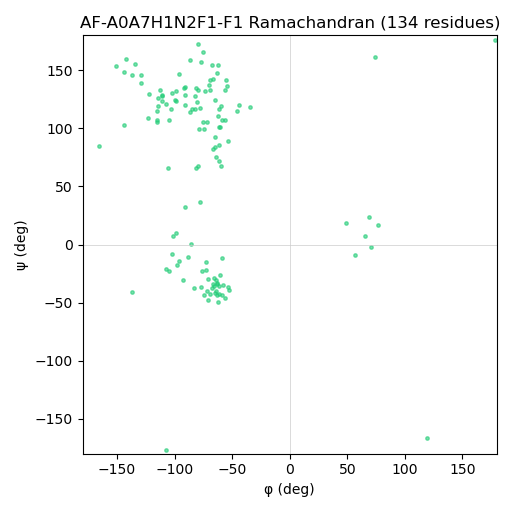1.00 42.38 100 GLY A C 1
ATOM 715 O O . GLY A 1 100 ? 7.872 -1.861 -22.068 1.00 42.38 100 GLY A O 1
ATOM 716 N N . LYS A 1 101 ? 8.249 -2.280 -19.907 1.00 44.62 101 LYS A N 1
ATOM 717 C CA . LYS A 1 101 ? 6.838 -2.376 -19.474 1.00 44.62 101 LYS A CA 1
ATOM 718 C C . LYS A 1 101 ? 6.264 -0.980 -19.172 1.00 44.62 101 LYS A C 1
ATOM 720 O O . LYS A 1 101 ? 5.526 -0.784 -18.213 1.00 44.62 101 LYS A O 1
ATOM 725 N N . GLY A 1 102 ? 6.670 0.005 -19.968 1.00 40.22 102 GLY A N 1
ATOM 726 C CA . GLY A 1 102 ? 6.231 1.387 -19.879 1.00 40.22 102 GLY A CA 1
ATOM 727 C C . GLY A 1 102 ? 4.871 1.551 -20.535 1.00 40.22 102 GLY A C 1
ATOM 728 O O . GLY A 1 102 ? 4.758 2.213 -21.558 1.00 40.22 102 GLY A O 1
ATOM 729 N N . GLU A 1 103 ? 3.831 0.966 -19.952 1.00 40.16 103 GLU A N 1
ATOM 730 C CA . GLU A 1 103 ? 2.582 1.714 -19.937 1.00 40.16 103 GLU A CA 1
ATOM 731 C C . GLU A 1 103 ? 2.799 2.775 -18.864 1.00 40.16 103 GLU A C 1
ATOM 733 O O . GLU A 1 103 ? 2.890 2.458 -17.678 1.00 40.16 103 GLU A O 1
ATOM 738 N N . GLU A 1 104 ? 3.009 4.028 -19.289 1.00 41.91 104 GLU A N 1
ATOM 739 C CA . GLU A 1 104 ? 2.894 5.168 -18.382 1.00 41.91 104 GLU A CA 1
ATOM 740 C C . GLU A 1 104 ? 1.626 4.939 -17.556 1.00 41.91 104 GLU A C 1
ATOM 742 O O . GLU A 1 104 ? 0.553 4.798 -18.158 1.00 41.91 104 GLU A O 1
ATOM 747 N N . PRO A 1 105 ? 1.707 4.837 -16.216 1.00 47.00 105 PRO A N 1
ATOM 748 C CA . PRO A 1 105 ? 0.504 4.733 -15.419 1.00 47.00 105 PRO A CA 1
ATOM 749 C C . PRO A 1 105 ? -0.315 5.984 -15.726 1.00 47.00 105 PRO A C 1
ATOM 751 O O . PRO A 1 105 ? 0.066 7.103 -15.381 1.00 47.00 105 PRO A O 1
ATOM 754 N N . ARG A 1 106 ? -1.403 5.783 -16.473 1.00 42.06 106 ARG A N 1
ATOM 755 C CA . ARG A 1 106 ? -2.332 6.812 -16.923 1.00 42.06 106 ARG A CA 1
ATOM 756 C C . ARG A 1 106 ? -3.041 7.363 -15.680 1.00 42.06 106 ARG A C 1
ATOM 758 O O . ARG A 1 106 ? -4.163 6.963 -15.395 1.00 42.06 106 ARG A O 1
ATOM 765 N N . SER A 1 107 ? -2.380 8.300 -14.985 1.00 39.19 107 SER A N 1
ATOM 766 C CA . SER A 1 107 ? -2.832 9.046 -13.789 1.00 39.19 107 SER A CA 1
ATOM 767 C C . SER A 1 107 ? -2.854 8.256 -12.459 1.00 39.19 107 SER A C 1
ATOM 769 O O . SER A 1 107 ? -2.939 7.029 -12.500 1.00 39.19 107 SER A O 1
ATOM 771 N N . PRO A 1 108 ? -2.885 8.892 -11.259 1.00 47.81 108 PRO A N 1
ATOM 772 C CA . PRO A 1 108 ? -2.495 10.251 -10.843 1.00 47.81 108 PRO A CA 1
ATOM 773 C C . PRO A 1 108 ? -1.183 10.245 -10.011 1.00 47.81 108 PRO A C 1
ATOM 775 O O . PRO A 1 108 ? -0.562 9.200 -9.815 1.00 47.81 108 PRO A O 1
ATOM 778 N N . ALA A 1 109 ? -0.752 11.413 -9.518 1.00 57.31 109 ALA A N 1
ATOM 779 C CA . ALA A 1 109 ? 0.447 11.642 -8.698 1.00 57.31 109 ALA A CA 1
ATOM 780 C C . ALA A 1 109 ? 0.433 10.889 -7.343 1.00 57.31 109 ALA A C 1
ATOM 782 O O . ALA A 1 109 ? 0.250 11.475 -6.283 1.00 57.31 109 ALA A O 1
ATOM 783 N N . GLY A 1 110 ? 0.595 9.566 -7.379 1.00 64.44 110 GLY A N 1
ATOM 784 C CA . GLY A 1 110 ? 0.707 8.706 -6.201 1.00 64.44 110 GLY A CA 1
ATOM 785 C C . GLY A 1 110 ? 2.154 8.412 -5.822 1.00 64.44 110 GLY A C 1
ATOM 786 O O . GLY A 1 110 ? 3.013 8.238 -6.693 1.00 64.44 110 GLY A O 1
ATOM 787 N N . CYS A 1 111 ? 2.407 8.279 -4.524 1.00 80.12 111 CYS A N 1
ATOM 788 C CA . CYS A 1 111 ? 3.716 7.945 -3.974 1.00 80.12 111 CYS A CA 1
ATOM 789 C C . CYS A 1 111 ? 3.963 6.432 -4.041 1.00 80.12 111 CYS A C 1
ATOM 791 O O . CYS A 1 111 ? 3.101 5.634 -3.667 1.00 80.12 111 CYS A O 1
ATOM 793 N N . LEU A 1 112 ? 5.151 6.022 -4.490 1.00 83.62 112 LEU A N 1
ATOM 794 C CA . LEU A 1 112 ? 5.585 4.625 -4.394 1.00 83.62 112 LEU A CA 1
ATOM 795 C C . LEU A 1 112 ? 5.941 4.299 -2.941 1.00 83.62 112 LEU A C 1
ATOM 797 O O . LEU A 1 112 ? 6.660 5.067 -2.307 1.00 83.62 112 LEU A O 1
ATOM 801 N N . ARG A 1 113 ? 5.442 3.175 -2.424 1.00 88.00 113 ARG A N 1
ATOM 802 C CA . ARG A 1 113 ? 5.668 2.695 -1.051 1.00 88.00 113 ARG A CA 1
ATOM 803 C C . ARG A 1 113 ? 5.820 1.182 -1.017 1.00 88.00 113 ARG A C 1
ATOM 805 O O . ARG A 1 113 ? 5.361 0.484 -1.919 1.00 88.00 113 ARG A O 1
ATOM 812 N N . LEU A 1 114 ? 6.430 0.671 0.047 1.00 89.12 114 LEU A N 1
ATOM 813 C CA . LEU A 1 114 ? 6.436 -0.761 0.334 1.00 89.12 114 LEU A CA 1
ATOM 814 C C . LEU A 1 114 ? 5.241 -1.097 1.229 1.00 89.12 114 LEU A C 1
ATOM 816 O O . LEU A 1 114 ? 5.143 -0.604 2.351 1.00 89.12 114 LEU A O 1
ATOM 820 N N . ALA A 1 115 ? 4.341 -1.970 0.771 1.00 89.62 115 ALA A N 1
ATOM 821 C CA . ALA A 1 115 ? 3.126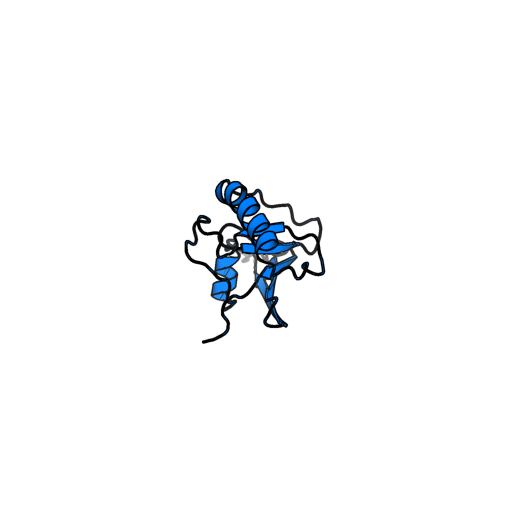 -2.308 1.518 1.00 89.62 115 ALA A CA 1
ATOM 822 C C . ALA A 1 115 ? 3.414 -2.930 2.899 1.00 89.62 115 ALA A C 1
ATOM 824 O O . ALA A 1 115 ? 2.592 -2.810 3.805 1.00 89.62 115 ALA A O 1
ATOM 825 N N . CYS A 1 116 ? 4.572 -3.580 3.077 1.00 89.31 116 CYS A N 1
ATOM 826 C CA . CYS A 1 116 ? 4.988 -4.114 4.379 1.00 89.31 116 CYS A CA 1
ATOM 827 C C . CYS A 1 116 ? 5.374 -3.031 5.398 1.00 89.31 116 CYS A C 1
ATOM 829 O O . CYS A 1 116 ? 5.137 -3.234 6.582 1.00 89.31 116 CYS A O 1
ATOM 831 N N . GLN A 1 117 ? 5.888 -1.882 4.949 1.00 88.00 117 GLN A N 1
ATOM 832 C CA . GLN A 1 117 ? 6.338 -0.788 5.821 1.00 88.00 117 GLN A CA 1
ATOM 833 C C . GLN A 1 117 ? 5.289 0.321 5.969 1.00 88.00 117 GLN A C 1
ATOM 835 O O . GLN A 1 117 ? 5.365 1.133 6.888 1.00 88.00 117 GLN A O 1
ATOM 840 N N . TYR A 1 118 ? 4.307 0.379 5.068 1.00 87.94 118 TYR A N 1
ATOM 841 C CA . TYR A 1 118 ? 3.294 1.424 5.086 1.00 87.94 118 TYR A CA 1
ATOM 842 C C . TYR A 1 118 ? 2.169 1.105 6.076 1.00 87.94 118 TYR A C 1
ATOM 844 O O . TYR A 1 118 ? 1.410 0.147 5.894 1.00 87.94 118 TYR A O 1
ATOM 852 N N . VAL A 1 119 ? 2.039 1.955 7.093 1.00 86.88 119 VAL A N 1
ATOM 853 C CA . VAL A 1 119 ? 0.936 1.933 8.058 1.00 86.88 119 VAL A CA 1
ATOM 854 C C . VAL A 1 119 ? -0.184 2.836 7.557 1.00 86.88 119 VAL A C 1
ATOM 856 O O . VAL A 1 119 ? 0.047 3.993 7.205 1.00 86.88 119 VAL A O 1
ATOM 859 N N . VAL A 1 120 ? -1.403 2.302 7.519 1.00 84.38 120 VAL A N 1
ATOM 860 C CA . VAL A 1 120 ? -2.572 3.042 7.040 1.00 84.38 120 VAL A CA 1
ATOM 861 C C . VAL A 1 120 ? -3.053 4.004 8.122 1.00 84.38 120 VAL A C 1
ATOM 863 O O . VAL A 1 120 ? -3.457 3.585 9.204 1.00 84.38 120 VAL A O 1
ATOM 866 N N . GLY A 1 121 ? -3.008 5.300 7.820 1.00 80.56 121 GLY A N 1
ATOM 867 C CA . GLY A 1 121 ? -3.636 6.333 8.640 1.00 80.56 121 GLY A CA 1
ATOM 868 C C . GLY A 1 121 ? -5.149 6.438 8.399 1.00 80.56 121 GLY A C 1
ATOM 869 O O . GLY A 1 121 ? -5.676 5.819 7.472 1.00 80.56 121 GLY A O 1
ATOM 870 N N . PRO A 1 122 ? -5.863 7.239 9.205 1.00 80.25 122 PRO A N 1
ATOM 871 C CA . PRO A 1 122 ? -7.268 7.540 8.948 1.00 80.25 122 PRO A CA 1
ATOM 872 C C . PRO A 1 122 ? -7.443 8.301 7.627 1.00 80.25 122 PRO A C 1
ATOM 874 O O . PRO A 1 122 ? -6.586 9.097 7.240 1.00 80.25 122 PRO A O 1
ATOM 877 N N . GLY A 1 123 ? -8.572 8.077 6.952 1.00 81.25 123 GLY A N 1
ATOM 878 C CA . GLY A 1 123 ? -8.883 8.691 5.658 1.00 81.25 123 GLY A CA 1
ATOM 879 C C . GLY A 1 123 ? -9.071 7.676 4.532 1.00 81.25 123 GLY A C 1
ATOM 880 O O . GLY A 1 123 ? -9.238 6.482 4.772 1.00 81.25 123 GLY A O 1
ATOM 881 N N . GLU A 1 124 ? -9.080 8.153 3.288 1.00 86.06 124 GLU A N 1
ATOM 882 C CA . GLU A 1 124 ? -9.290 7.316 2.104 1.00 86.06 124 GLU A CA 1
ATOM 883 C C . GLU A 1 124 ? -8.038 7.289 1.225 1.00 86.06 124 GLU A C 1
ATOM 885 O O . GLU A 1 124 ? -7.514 8.329 0.819 1.00 86.06 124 GLU A O 1
ATOM 890 N N . ILE A 1 125 ? -7.564 6.081 0.924 1.00 87.62 125 ILE A N 1
ATOM 891 C CA . ILE A 1 125 ? -6.418 5.840 0.049 1.00 87.62 125 ILE A CA 1
ATOM 892 C C . ILE A 1 125 ? -6.769 4.806 -1.020 1.00 87.62 125 ILE A C 1
ATOM 894 O O . ILE A 1 125 ? -7.504 3.844 -0.787 1.00 87.62 125 ILE A O 1
ATOM 898 N N . THR A 1 126 ? -6.194 4.984 -2.202 1.00 88.94 126 THR A N 1
ATOM 899 C CA . THR A 1 126 ? -6.234 4.021 -3.300 1.00 88.94 126 THR A CA 1
ATOM 900 C C . THR A 1 126 ? -4.840 3.448 -3.497 1.00 88.94 126 THR A C 1
ATOM 902 O O . THR A 1 126 ? -3.865 4.184 -3.601 1.00 88.94 126 THR A O 1
ATOM 905 N N . VAL A 1 127 ? -4.729 2.127 -3.528 1.00 88.75 127 VAL A N 1
ATOM 906 C CA . VAL A 1 127 ? -3.467 1.400 -3.634 1.00 88.75 127 VAL A CA 1
ATOM 907 C C . VAL A 1 127 ? -3.466 0.644 -4.950 1.00 88.75 127 VAL A C 1
ATOM 909 O O . VAL A 1 127 ? -4.166 -0.356 -5.096 1.00 88.75 127 VAL A O 1
ATOM 912 N N . ALA A 1 128 ? -2.679 1.124 -5.905 1.00 86.31 128 ALA A N 1
ATOM 913 C CA . ALA A 1 128 ? -2.449 0.447 -7.169 1.00 86.31 128 ALA A CA 1
ATOM 914 C C . ALA A 1 128 ? -1.216 -0.456 -7.066 1.00 86.31 128 ALA A C 1
ATOM 916 O O . ALA A 1 128 ? -0.177 -0.049 -6.539 1.00 86.31 128 ALA A O 1
ATOM 917 N N . PHE A 1 129 ? -1.324 -1.684 -7.560 1.00 85.50 129 PHE A N 1
ATOM 918 C CA . PHE A 1 129 ? -0.220 -2.636 -7.563 1.00 85.50 129 PHE A CA 1
ATOM 919 C C . PHE A 1 129 ? -0.244 -3.502 -8.818 1.00 85.50 129 PHE A C 1
ATOM 921 O O . PHE A 1 129 ? -1.303 -3.828 -9.368 1.00 85.50 129 PHE A O 1
ATOM 928 N N . SER A 1 130 ? 0.952 -3.891 -9.249 1.00 74.19 130 SER A N 1
ATOM 929 C CA . SER A 1 130 ? 1.131 -4.799 -10.368 1.00 74.19 130 SER A CA 1
ATOM 930 C C . SER A 1 130 ? 1.073 -6.229 -9.840 1.00 74.19 130 SER A C 1
ATOM 932 O O . SER A 1 130 ? 1.936 -6.662 -9.074 1.00 74.19 130 SER A O 1
ATOM 934 N N . ASP A 1 131 ? 0.051 -6.977 -10.241 1.00 62.84 131 ASP A N 1
ATOM 935 C CA . ASP A 1 131 ? 0.041 -8.419 -10.030 1.00 62.84 131 ASP A CA 1
ATOM 936 C C . ASP A 1 131 ? 1.110 -9.054 -10.948 1.00 62.84 131 ASP A C 1
ATOM 938 O O . ASP A 1 131 ? 1.238 -8.713 -12.132 1.00 62.84 131 ASP A O 1
ATOM 942 N N . ALA A 1 132 ? 1.936 -9.953 -10.411 1.00 51.28 132 ALA A N 1
ATOM 943 C CA . ALA A 1 132 ? 2.777 -10.803 -11.258 1.00 51.28 132 ALA A CA 1
ATOM 944 C C . ALA A 1 132 ? 2.218 -12.219 -11.403 1.00 51.28 132 ALA A C 1
ATOM 946 O O . ALA A 1 132 ? 2.744 -12.962 -12.225 1.00 51.28 132 ALA A O 1
ATOM 947 N N . MET A 1 133 ? 1.175 -12.598 -10.656 1.00 40.03 133 MET A N 1
ATOM 948 C CA . MET A 1 133 ? 0.672 -13.970 -10.658 1.00 40.03 133 MET A CA 1
ATOM 949 C C . MET A 1 133 ? -0.721 -14.088 -10.014 1.00 40.03 133 MET A C 1
ATOM 951 O O . MET A 1 133 ? -0.867 -14.467 -8.858 1.00 40.03 133 MET A O 1
ATOM 955 N N . ALA A 1 134 ? -1.763 -13.839 -10.796 1.00 35.97 134 ALA A N 1
ATOM 956 C CA . ALA A 1 134 ? -3.030 -14.556 -10.719 1.00 35.97 134 ALA A CA 1
ATOM 957 C C . ALA A 1 134 ? -3.119 -15.505 -11.926 1.00 35.97 134 ALA A C 1
ATOM 959 O O . ALA A 1 134 ? -3.912 -15.323 -12.845 1.00 35.97 134 ALA A O 1
ATOM 960 N N . ALA A 1 135 ? -2.231 -16.496 -11.950 1.00 31.86 135 ALA A N 1
ATOM 961 C CA . ALA A 1 135 ? -2.347 -17.669 -12.803 1.00 31.86 135 ALA A CA 1
ATOM 962 C C . ALA A 1 135 ? -1.811 -18.864 -12.009 1.00 31.86 135 ALA A C 1
ATOM 964 O O . ALA A 1 135 ? -0.598 -18.993 -11.829 1.00 31.86 135 ALA A O 1
ATOM 965 N N . GLY A 1 136 ? -2.734 -19.681 -11.498 1.00 32.62 136 GLY A N 1
ATOM 966 C CA . GLY A 1 136 ? -2.473 -20.886 -10.714 1.00 32.62 136 GLY A CA 1
ATOM 967 C C . GLY A 1 136 ? -3.599 -21.158 -9.740 1.00 32.62 136 GLY A C 1
ATOM 968 O O . GLY A 1 136 ? -3.354 -20.956 -8.535 1.00 32.62 136 GLY A O 1
#

Nearest PDB structures (foldseek):
  6yav-assembly1_E-2  TM=8.154E-01  e=3.299E-07  Azotobacter vinelandii
  5ffi-assembly4_D-2  TM=6.882E-01  e=8.834E-08  Azotobacter vinelandii
  5frt-assembly1_D  TM=6.782E-01  e=8.296E-08  Azotobacter vinelandii
  5ffi-assembly2_B-3  TM=6.627E-01  e=3.512E-07  Azotobacter vinelandii
  5ffi-assembly4_C  TM=6.382E-01  e=3.512E-07  Azotobacter vinelandii

Organism: NCBI:txid111831

Secondary structure (DSSP, 8-state):
----------------EEEEEEETTT--EEEEEEPSSS--BHHHHHHHTT-----S-SSSSS-TTEEEEEESSTTS--PPPPHHHHHHHHHHHHHHHHTS------S--PEEEETTTPBPPSEEEEEEE--S----

InterPro domains:
  IPR001041 2Fe-2S ferredoxin-type iron-sulfur binding domain [PF00111] (41-73)
  IPR001041 2Fe-2S ferredoxin-type iron-sulfur binding domain [PS51085] (17-133)
  IPR001041 2Fe-2S ferredoxin-type iron-sulfur binding domain [cd00207] (41-86)
  IPR006058 2Fe-2S ferredoxin, iron-sulphur binding site [PS00197] (57-65)
  IPR012675 Beta-grasp domain superfamily [G3DSA:3.10.20.30] (16-136)
  IPR036010 2Fe-2S ferredoxin-like superfamily [SSF54292] (32-128)

Foldseek 3Di:
DDDDPPPPPPPPPWLKEWEWEAAPPPNDIDIDIDTRDDFAFLVVVCVVVVNPQFDDPLPLQPCSRKKWKDAPDPPPDPDDADPSCVVVVVVVVVVCVVVPPPPPPPDDPTDIDRSSPHTTGRHYMYIYDYDPDPPD